Protein AF-A0A258WPK5-F1 (afdb_monomer)

Structure (mmCIF, N/CA/C/O backbone):
data_AF-A0A258WPK5-F1
#
_entry.id   AF-A0A258WPK5-F1
#
loop_
_atom_site.group_PDB
_atom_site.id
_atom_site.type_symbol
_atom_site.label_atom_id
_atom_site.label_alt_id
_atom_site.label_comp_id
_atom_site.label_asym_id
_atom_site.label_entity_id
_atom_site.label_seq_id
_atom_site.pdbx_PDB_ins_code
_atom_site.Cartn_x
_atom_site.Cartn_y
_atom_site.Cartn_z
_atom_site.occupancy
_atom_site.B_iso_or_equiv
_atom_site.auth_seq_id
_atom_site.auth_comp_id
_atom_site.auth_asym_id
_atom_site.auth_atom_id
_atom_site.pdbx_PDB_model_num
ATOM 1 N N . MET A 1 1 ? -57.545 -40.199 14.597 1.00 39.06 1 MET A N 1
ATOM 2 C CA . MET A 1 1 ? -56.330 -40.453 13.785 1.00 39.06 1 MET A CA 1
ATOM 3 C C . MET A 1 1 ? -55.604 -39.135 13.547 1.00 39.06 1 MET A C 1
ATOM 5 O O . MET A 1 1 ? -56.246 -38.136 13.264 1.00 39.06 1 MET A O 1
ATOM 9 N N . LYS A 1 2 ? -54.286 -39.139 13.770 1.00 40.03 2 LYS A N 1
ATOM 10 C CA . LYS A 1 2 ? -53.370 -37.988 13.845 1.00 40.03 2 LYS A CA 1
ATOM 11 C C . LYS A 1 2 ? -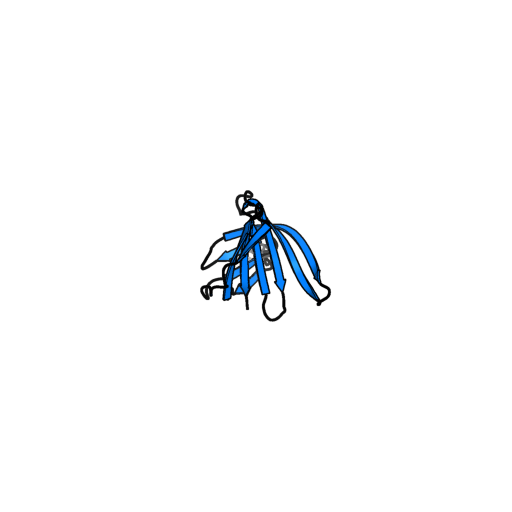53.106 -37.349 12.470 1.00 40.03 2 LYS A C 1
ATOM 13 O O . LYS A 1 2 ? -52.718 -38.080 11.567 1.00 40.03 2 LYS A O 1
ATOM 18 N N . LYS A 1 3 ? -53.154 -36.015 12.362 1.00 44.25 3 LYS A N 1
ATOM 19 C CA . LYS A 1 3 ? -52.352 -35.202 11.414 1.00 44.25 3 LYS A CA 1
ATOM 20 C C . LYS A 1 3 ? -52.017 -33.866 12.100 1.00 44.25 3 LYS A C 1
ATOM 22 O O . LYS A 1 3 ? -52.827 -32.955 12.108 1.00 44.25 3 LYS A O 1
ATOM 27 N N . LYS A 1 4 ? -51.071 -33.891 13.045 1.00 43.50 4 LYS A N 1
ATOM 28 C CA . LYS A 1 4 ? -49.712 -33.322 12.922 1.00 43.50 4 LYS A CA 1
ATOM 29 C C . LYS A 1 4 ? -49.702 -31.874 12.407 1.00 43.50 4 LYS A C 1
ATOM 31 O O . LYS A 1 4 ? -49.697 -31.644 11.204 1.00 43.50 4 LYS A O 1
ATOM 36 N N . LEU A 1 5 ? -49.630 -30.949 13.369 1.00 47.53 5 LEU A N 1
ATOM 37 C CA . LEU A 1 5 ? -48.957 -29.656 13.243 1.00 47.53 5 LEU A CA 1
ATOM 38 C C . LEU A 1 5 ? -47.605 -29.845 12.542 1.00 47.53 5 LEU A C 1
ATOM 40 O O . LEU A 1 5 ? -46.815 -30.684 12.978 1.00 47.53 5 LEU A O 1
ATOM 44 N N . ILE A 1 6 ? -47.311 -29.016 11.544 1.00 51.53 6 ILE A N 1
ATOM 45 C CA . ILE A 1 6 ? -45.935 -28.642 11.219 1.00 51.53 6 ILE A CA 1
ATOM 46 C C . ILE A 1 6 ? -45.914 -27.120 11.151 1.00 51.53 6 ILE A C 1
ATOM 48 O O . ILE A 1 6 ? -46.500 -26.501 10.267 1.00 51.53 6 ILE A O 1
ATOM 52 N N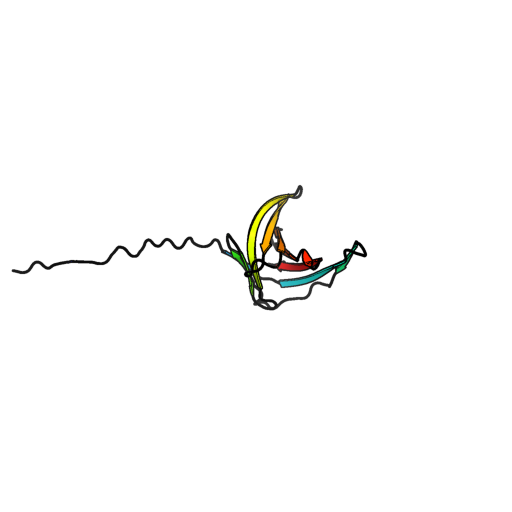 . LEU A 1 7 ? -45.283 -26.553 12.169 1.00 40.56 7 LEU A N 1
ATOM 53 C CA . LEU A 1 7 ? -45.012 -25.145 12.364 1.00 40.56 7 LEU A CA 1
ATOM 54 C C . LEU A 1 7 ? -43.484 -24.987 12.273 1.00 40.56 7 LEU A C 1
ATOM 56 O O . LEU A 1 7 ? -42.768 -25.792 12.863 1.00 40.56 7 LEU A O 1
ATOM 60 N N . ILE A 1 8 ? -43.044 -23.915 11.603 1.00 51.53 8 ILE A N 1
ATOM 61 C CA . ILE A 1 8 ? -41.712 -23.278 11.672 1.00 51.53 8 ILE A CA 1
ATOM 62 C C . ILE A 1 8 ? -40.545 -23.995 10.969 1.00 51.53 8 ILE A C 1
ATOM 64 O O . ILE A 1 8 ? -40.274 -25.163 11.215 1.00 51.53 8 ILE A O 1
ATOM 68 N N . SER A 1 9 ? -39.807 -23.212 10.159 1.00 45.25 9 SER A N 1
ATOM 69 C CA . SER A 1 9 ? -38.333 -23.017 10.215 1.00 45.25 9 SER A CA 1
ATOM 70 C C . SER A 1 9 ? -37.579 -22.966 8.877 1.00 45.25 9 SER A C 1
ATOM 72 O O . SER A 1 9 ? -36.501 -23.532 8.780 1.00 45.25 9 SER A O 1
ATOM 74 N N . ILE A 1 10 ? -38.033 -22.235 7.851 1.00 46.84 10 ILE A N 1
ATOM 75 C CA . ILE A 1 10 ? -37.106 -21.840 6.766 1.00 46.84 10 ILE A CA 1
ATOM 76 C C . ILE A 1 10 ? -37.395 -20.408 6.312 1.00 46.84 10 ILE A C 1
ATOM 78 O O . ILE A 1 10 ? -37.999 -20.170 5.274 1.00 46.84 10 ILE A O 1
ATOM 82 N N . LEU A 1 11 ? -36.963 -19.433 7.110 1.00 41.06 11 LEU A N 1
ATOM 83 C CA . LEU A 1 11 ? -36.774 -18.062 6.629 1.00 41.06 11 LEU A CA 1
ATOM 84 C C . LEU A 1 11 ? -35.564 -17.414 7.322 1.00 41.06 11 LEU A C 1
ATOM 86 O O . LEU A 1 11 ? -35.659 -16.337 7.890 1.00 41.06 11 LEU A O 1
ATOM 90 N N . CYS A 1 12 ? -34.424 -18.111 7.308 1.00 45.56 12 CYS A N 1
ATOM 91 C CA . CYS A 1 12 ? -33.136 -17.599 7.804 1.00 45.56 12 CYS A CA 1
ATOM 92 C C . CYS A 1 12 ? -31.981 -17.808 6.808 1.00 45.56 12 CYS A C 1
ATOM 94 O O . CYS A 1 12 ? -30.826 -17.863 7.213 1.00 45.56 12 CYS A O 1
ATOM 96 N N . VAL A 1 13 ? -32.249 -17.921 5.502 1.00 44.06 13 VAL A N 1
ATOM 97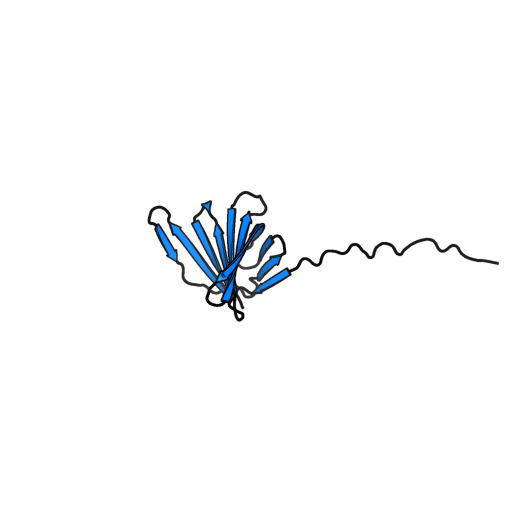 C CA . VAL A 1 13 ? -31.182 -18.136 4.500 1.00 44.06 13 VAL A CA 1
ATOM 98 C C . VAL A 1 13 ? -31.270 -17.134 3.352 1.00 44.06 13 VAL A C 1
ATOM 100 O O . VAL A 1 13 ? -31.144 -17.500 2.199 1.00 44.06 13 VAL A O 1
ATOM 103 N N . LEU A 1 14 ? -31.514 -15.858 3.649 1.00 43.16 14 LEU A N 1
ATOM 104 C CA . LEU A 1 14 ? -31.259 -14.759 2.705 1.00 43.16 14 LEU A CA 1
ATOM 105 C C . LEU A 1 14 ? -30.813 -13.494 3.456 1.00 43.16 14 LEU A C 1
ATOM 107 O O . LEU A 1 14 ? -31.172 -12.379 3.095 1.00 43.16 14 LEU A O 1
ATOM 111 N N . MET A 1 15 ? -29.986 -13.641 4.495 1.00 40.09 15 MET A N 1
ATOM 112 C CA . MET A 1 15 ? -29.008 -12.586 4.762 1.00 40.09 15 MET A CA 1
ATOM 113 C C . MET A 1 15 ? -27.880 -12.811 3.768 1.00 40.09 15 MET A C 1
ATOM 115 O O . MET A 1 15 ? -26.915 -13.522 4.037 1.00 40.09 15 MET A O 1
ATOM 119 N N . VAL A 1 16 ? -28.080 -12.272 2.568 1.00 45.72 16 VAL A N 1
ATOM 120 C CA . VAL A 1 16 ? -27.037 -12.102 1.566 1.00 45.72 16 VAL A CA 1
ATOM 121 C C . VAL A 1 16 ? -25.997 -11.212 2.229 1.00 45.72 16 VAL A C 1
ATOM 123 O O . VAL A 1 16 ? -26.116 -9.991 2.229 1.00 45.72 16 VAL A O 1
ATOM 126 N N . CYS A 1 17 ? -25.018 -11.829 2.886 1.00 42.06 17 CYS A N 1
ATOM 127 C CA . CYS A 1 17 ? -23.771 -11.161 3.190 1.00 42.06 17 CYS A CA 1
ATOM 128 C C . CYS A 1 17 ? -23.266 -10.712 1.815 1.00 42.06 17 CYS A C 1
ATOM 130 O O . CYS A 1 17 ? -23.041 -11.587 0.970 1.00 42.06 17 CYS A O 1
ATOM 132 N N . PRO A 1 18 ? -23.208 -9.403 1.501 1.00 46.91 18 PRO A N 1
ATOM 133 C CA . PRO A 1 18 ? -22.582 -8.997 0.259 1.00 46.91 18 PRO A CA 1
ATOM 134 C C . PRO A 1 18 ? -21.174 -9.564 0.352 1.00 46.91 18 PRO A C 1
ATOM 136 O O . PRO A 1 18 ? -20.450 -9.216 1.284 1.00 46.91 18 PRO A O 1
ATOM 139 N N . ALA A 1 19 ? -20.833 -10.506 -0.531 1.00 48.47 19 ALA A N 1
ATOM 140 C CA . ALA A 1 19 ? -19.472 -10.987 -0.660 1.00 48.47 19 ALA A CA 1
ATOM 141 C C . ALA A 1 19 ? -18.626 -9.727 -0.830 1.00 48.47 19 ALA A C 1
ATOM 143 O O . ALA A 1 19 ? -18.728 -9.034 -1.845 1.00 48.47 19 ALA A O 1
ATOM 144 N N . VAL A 1 20 ? -17.932 -9.332 0.237 1.00 60.38 20 VAL A N 1
ATOM 145 C CA . VAL A 1 20 ? -17.124 -8.125 0.230 1.00 60.38 20 VAL A CA 1
ATOM 146 C C . VAL A 1 20 ? -16.068 -8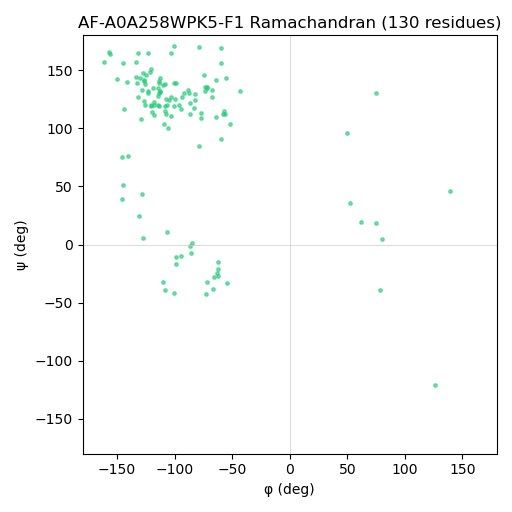.440 -0.806 1.00 60.38 20 VAL A C 1
ATOM 148 O O . VAL A 1 20 ? -15.294 -9.368 -0.596 1.00 60.38 20 VAL A O 1
ATOM 151 N N . ALA A 1 21 ? -16.115 -7.777 -1.965 1.00 60.66 21 ALA A N 1
ATOM 152 C CA . ALA A 1 21 ? -15.122 -8.025 -2.994 1.00 60.66 21 ALA A CA 1
ATOM 153 C C . ALA A 1 21 ? -13.768 -7.739 -2.344 1.00 60.66 21 ALA A C 1
ATOM 155 O O . ALA A 1 21 ? -13.507 -6.619 -1.896 1.00 60.66 21 ALA A O 1
ATOM 156 N N . GLN A 1 22 ? -13.005 -8.812 -2.183 1.00 82.12 22 GLN A N 1
ATOM 157 C CA . GLN A 1 22 ? -11.762 -8.861 -1.447 1.00 82.12 22 GLN A CA 1
ATOM 158 C C . GLN A 1 22 ? -10.711 -9.307 -2.444 1.00 82.12 22 GLN A C 1
ATOM 160 O O . GLN A 1 22 ? -10.830 -10.378 -3.038 1.00 82.12 22 GLN A O 1
ATOM 165 N N . VAL A 1 23 ? -9.713 -8.458 -2.652 1.00 89.81 23 VAL A N 1
ATOM 166 C CA . VAL A 1 23 ? -8.524 -8.808 -3.424 1.00 89.81 23 VAL A CA 1
ATOM 167 C C . VAL A 1 23 ? -7.349 -8.810 -2.468 1.00 89.81 23 VAL A C 1
ATOM 169 O O . VAL A 1 23 ? -7.167 -7.863 -1.701 1.00 89.81 23 VAL A O 1
ATOM 172 N N . GLU A 1 24 ? -6.570 -9.881 -2.499 1.00 92.56 24 GLU A N 1
ATOM 173 C CA . GLU A 1 24 ? -5.388 -10.044 -1.664 1.00 92.56 24 GLU A CA 1
ATOM 174 C C . GLU A 1 24 ? -4.132 -9.963 -2.515 1.00 92.56 24 GLU A C 1
ATOM 176 O O . GLU A 1 24 ? -4.061 -10.547 -3.593 1.00 92.56 24 GLU A O 1
ATOM 181 N N . TYR A 1 25 ?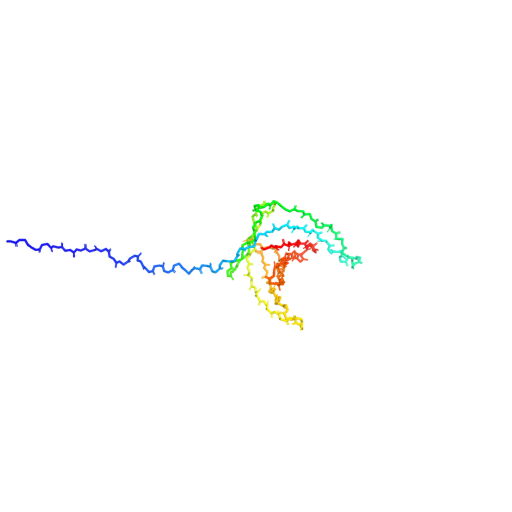 -3.142 -9.244 -1.999 1.00 93.19 25 TYR A N 1
ATOM 182 C CA . TYR A 1 25 ? -1.817 -9.145 -2.581 1.00 93.19 25 TYR A CA 1
ATOM 183 C C . TYR A 1 25 ? -0.789 -9.589 -1.555 1.00 93.19 25 TYR A C 1
ATOM 185 O O . TYR A 1 25 ? -0.768 -9.095 -0.422 1.00 93.19 25 TYR A O 1
ATOM 193 N N . HIS A 1 26 ? 0.109 -10.476 -1.968 1.00 94.81 26 HIS A N 1
ATOM 194 C CA . HIS A 1 26 ? 1.236 -10.879 -1.142 1.00 94.81 26 HIS A CA 1
ATOM 195 C C . HIS A 1 26 ? 2.384 -9.903 -1.370 1.00 94.81 26 HIS A C 1
ATOM 197 O O . HIS A 1 26 ? 2.963 -9.827 -2.456 1.00 94.81 26 HIS A O 1
ATOM 203 N N . ALA A 1 27 ? 2.709 -9.119 -0.345 1.00 95.94 27 ALA A N 1
ATOM 204 C CA . ALA A 1 27 ? 3.817 -8.189 -0.427 1.00 95.94 27 ALA A CA 1
ATOM 205 C C . ALA A 1 27 ? 5.143 -8.958 -0.405 1.00 95.94 27 ALA A C 1
ATOM 207 O O . ALA A 1 27 ? 5.351 -9.861 0.400 1.00 95.94 27 ALA A O 1
ATOM 208 N N . THR A 1 28 ? 6.067 -8.569 -1.279 1.00 96.44 28 THR A N 1
ATOM 209 C CA . THR A 1 28 ? 7.406 -9.171 -1.360 1.00 96.44 28 THR A CA 1
ATOM 210 C C . THR A 1 28 ? 8.495 -8.225 -0.892 1.00 96.44 28 THR A C 1
ATOM 212 O O . THR A 1 28 ? 9.501 -8.658 -0.321 1.00 96.44 28 THR A O 1
ATOM 215 N N . LYS A 1 29 ? 8.301 -6.919 -1.103 1.00 96.38 29 LYS A N 1
ATOM 216 C CA . LYS A 1 29 ? 9.238 -5.883 -0.672 1.00 96.38 29 LYS A CA 1
ATOM 217 C C . LYS A 1 29 ? 8.515 -4.624 -0.233 1.00 96.38 29 LYS A C 1
ATOM 219 O O . LYS A 1 29 ? 7.427 -4.328 -0.717 1.00 96.38 29 LYS A O 1
ATOM 224 N N . VAL A 1 30 ? 9.185 -3.839 0.602 1.00 96.62 30 VAL A N 1
ATOM 225 C CA . VAL A 1 30 ? 8.734 -2.518 1.036 1.00 96.62 30 VAL A CA 1
ATOM 226 C C . VAL A 1 30 ? 9.864 -1.493 0.958 1.00 96.62 30 VAL A C 1
ATOM 228 O O . VAL A 1 30 ? 11.027 -1.805 1.205 1.00 96.62 30 VAL A O 1
ATOM 231 N N . SER A 1 31 ? 9.533 -0.253 0.608 1.00 96.31 31 SER A N 1
ATOM 232 C CA . SER A 1 31 ? 10.438 0.898 0.642 1.00 96.31 31 SER A CA 1
ATOM 233 C C . SER A 1 31 ? 9.743 2.057 1.346 1.00 96.31 31 SER A C 1
ATOM 235 O O . SER A 1 31 ? 8.638 2.455 0.972 1.00 96.31 31 SER A O 1
ATOM 237 N N . LEU A 1 32 ? 10.406 2.607 2.364 1.00 94.50 32 LEU A N 1
ATOM 238 C CA . LEU A 1 32 ? 10.000 3.851 3.003 1.00 94.50 32 LEU A CA 1
ATOM 239 C C . LEU A 1 32 ? 10.625 5.022 2.246 1.00 94.50 32 LEU A C 1
ATOM 241 O O . LEU A 1 32 ? 11.836 5.056 2.010 1.00 94.50 32 LEU A O 1
ATOM 245 N N . ARG A 1 33 ? 9.812 6.012 1.902 1.00 93.38 33 ARG A N 1
ATOM 246 C CA . ARG A 1 33 ? 10.293 7.295 1.401 1.00 93.38 33 ARG A CA 1
ATOM 247 C C . ARG A 1 33 ? 9.685 8.411 2.220 1.00 93.38 33 ARG A C 1
ATOM 249 O O . ARG A 1 33 ? 8.560 8.299 2.691 1.00 93.38 33 ARG A O 1
ATOM 256 N N . LYS A 1 34 ? 10.432 9.490 2.391 1.00 90.38 34 LYS A N 1
ATOM 257 C CA . LYS A 1 34 ? 9.934 10.684 3.066 1.00 90.38 34 LYS A CA 1
ATOM 258 C C . LYS A 1 34 ? 10.164 11.875 2.164 1.00 90.38 34 LYS A C 1
ATOM 260 O O . LYS A 1 34 ? 11.292 12.103 1.728 1.00 90.38 34 LYS A O 1
ATOM 265 N N . TRP A 1 35 ? 9.093 12.586 1.857 1.00 86.31 35 TRP A N 1
ATOM 266 C CA . TRP A 1 35 ? 9.173 13.864 1.182 1.00 86.31 35 TRP A CA 1
ATOM 267 C C . TRP A 1 35 ? 9.478 14.950 2.209 1.00 86.31 35 TRP A C 1
ATOM 269 O O . TRP A 1 35 ? 8.848 15.019 3.265 1.00 86.31 35 TRP A O 1
ATOM 279 N N . ASN A 1 36 ? 10.481 15.768 1.920 1.00 83.19 36 ASN A N 1
ATOM 280 C CA . ASN A 1 36 ? 10.799 16.939 2.711 1.00 83.19 36 ASN A CA 1
ATOM 281 C C . ASN A 1 36 ? 10.300 18.175 1.963 1.00 83.19 36 ASN A C 1
ATOM 283 O O . ASN A 1 36 ? 10.853 18.558 0.933 1.00 83.19 36 ASN A O 1
ATOM 287 N N . GLU A 1 37 ? 9.260 18.807 2.503 1.00 80.31 37 GLU A N 1
ATOM 288 C CA . GLU A 1 37 ? 8.659 19.998 1.903 1.00 80.31 37 GLU A CA 1
ATOM 289 C C . GLU A 1 37 ? 9.587 21.218 1.899 1.00 80.31 37 GLU A C 1
ATOM 291 O O . GLU A 1 37 ? 9.472 22.053 1.003 1.00 80.31 37 GLU A O 1
ATOM 296 N N . LEU A 1 38 ? 10.518 21.317 2.856 1.00 83.62 38 LEU A N 1
ATOM 297 C CA . LEU A 1 38 ? 11.451 22.443 2.958 1.00 83.62 38 LEU A CA 1
ATOM 298 C C . LEU A 1 38 ? 12.516 22.380 1.865 1.00 83.62 38 LEU A C 1
ATOM 300 O O . LEU A 1 38 ? 12.842 23.391 1.253 1.00 83.62 38 LEU A O 1
ATOM 304 N N . THR A 1 39 ? 13.053 21.187 1.612 1.00 86.69 39 THR A N 1
ATOM 305 C CA . THR A 1 39 ? 14.120 20.986 0.623 1.00 86.69 39 THR A CA 1
ATOM 306 C C . THR A 1 39 ? 13.596 20.568 -0.746 1.00 86.69 39 THR A C 1
ATOM 308 O O . THR A 1 39 ? 14.375 20.523 -1.692 1.00 86.69 39 THR A O 1
ATOM 311 N N . LYS A 1 40 ? 12.300 20.241 -0.865 1.00 84.25 40 LYS A N 1
ATOM 312 C CA . LYS A 1 40 ? 11.680 19.656 -2.069 1.00 84.25 40 LYS A CA 1
ATOM 313 C C . LYS A 1 40 ? 12.430 18.419 -2.569 1.00 84.25 40 LYS A C 1
ATOM 315 O O . LYS A 1 40 ? 12.539 18.174 -3.769 1.00 84.25 40 LYS A O 1
ATOM 320 N N . THR A 1 41 ? 12.957 17.632 -1.632 1.00 84.69 41 THR A N 1
ATOM 321 C CA . THR A 1 41 ? 13.674 16.388 -1.919 1.00 84.69 41 THR A CA 1
ATOM 322 C C . THR A 1 41 ? 12.991 15.201 -1.259 1.00 84.69 41 THR A C 1
ATOM 324 O O . THR A 1 41 ? 12.359 15.316 -0.208 1.00 84.69 41 THR A O 1
ATOM 327 N N . SER A 1 42 ? 13.138 14.026 -1.872 1.00 83.38 42 SER A N 1
ATOM 328 C CA . SER A 1 42 ? 12.709 12.762 -1.279 1.00 83.38 42 SER A CA 1
ATOM 329 C C . SER A 1 42 ? 13.905 11.993 -0.733 1.00 83.38 42 SER A C 1
ATOM 331 O O . SER A 1 42 ? 14.827 11.677 -1.489 1.00 83.38 42 SER A O 1
ATOM 333 N N . THR A 1 43 ? 13.851 11.583 0.528 1.00 86.31 43 THR A N 1
ATOM 334 C CA . THR A 1 43 ? 14.748 10.544 1.038 1.00 86.31 43 THR A CA 1
ATOM 335 C C . THR A 1 43 ? 14.156 9.192 0.668 1.00 86.31 43 THR A C 1
ATOM 337 O O . THR A 1 43 ? 13.050 8.864 1.098 1.00 86.31 43 THR A O 1
ATOM 340 N N . LYS A 1 44 ? 14.869 8.408 -0.145 1.00 88.94 44 LYS A N 1
ATOM 341 C CA . LYS A 1 44 ? 14.436 7.083 -0.606 1.00 88.94 44 LYS A CA 1
ATOM 342 C C . LYS A 1 44 ? 15.255 6.002 0.091 1.00 88.94 44 LYS A C 1
ATOM 344 O O . LYS A 1 44 ? 16.441 5.867 -0.191 1.00 88.94 44 LYS A O 1
ATOM 349 N N . ALA A 1 45 ? 14.620 5.205 0.949 1.00 89.69 45 ALA A N 1
ATOM 350 C CA . ALA A 1 45 ? 15.241 3.977 1.432 1.00 89.69 45 ALA A CA 1
ATOM 351 C C . ALA A 1 45 ? 15.221 2.905 0.322 1.00 89.69 45 ALA A C 1
ATOM 353 O O . ALA A 1 45 ? 14.261 2.854 -0.463 1.00 89.69 45 ALA A O 1
ATOM 354 N N . PRO A 1 46 ? 16.246 2.037 0.232 1.00 92.69 46 PRO A N 1
ATOM 355 C CA . PRO A 1 46 ? 16.211 0.887 -0.667 1.00 92.69 46 PRO A CA 1
ATOM 356 C C . PRO A 1 46 ? 15.034 -0.036 -0.323 1.00 92.69 46 PRO A C 1
ATOM 358 O O . PRO A 1 46 ? 14.534 -0.033 0.802 1.00 92.69 46 PRO A O 1
ATOM 361 N N . PHE A 1 47 ?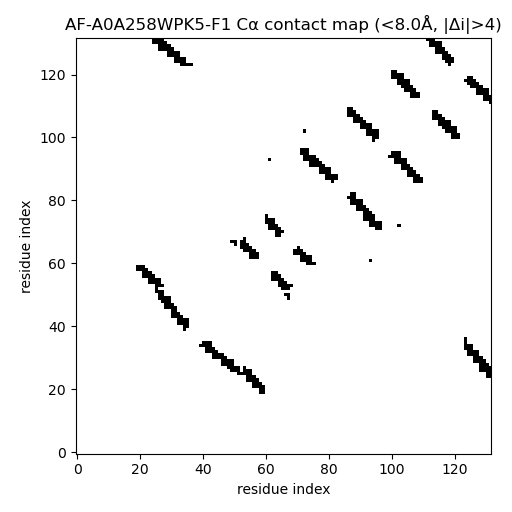 14.586 -0.828 -1.299 1.00 94.94 47 PHE A N 1
ATOM 362 C CA . PHE A 1 47 ? 13.589 -1.863 -1.039 1.00 94.94 47 PHE A CA 1
ATOM 363 C C . PHE A 1 47 ? 14.182 -2.958 -0.155 1.00 94.94 47 PHE A C 1
ATOM 365 O O . PHE A 1 47 ? 15.268 -3.468 -0.427 1.00 94.94 47 PHE A O 1
ATOM 372 N N . GLN A 1 48 ? 13.436 -3.334 0.874 1.00 96.12 48 GLN A N 1
ATOM 373 C CA . GLN A 1 48 ? 13.755 -4.426 1.784 1.00 96.12 48 GLN A CA 1
ATOM 374 C C . GLN A 1 48 ? 12.731 -5.539 1.584 1.00 96.12 48 GLN A C 1
ATOM 376 O O . GLN A 1 48 ? 11.561 -5.251 1.329 1.00 96.12 48 GLN A O 1
ATOM 381 N N . ARG A 1 49 ? 13.160 -6.802 1.667 1.00 96.69 49 ARG A N 1
ATOM 382 C CA . ARG A 1 49 ? 12.222 -7.933 1.659 1.00 96.69 49 ARG A CA 1
ATOM 383 C C . ARG A 1 49 ? 11.331 -7.859 2.897 1.00 96.69 49 ARG A C 1
ATOM 385 O O . ARG A 1 49 ? 11.828 -7.511 3.965 1.00 96.69 49 ARG A O 1
ATOM 392 N N . VAL A 1 50 ? 10.059 -8.199 2.733 1.00 95.50 50 VAL A N 1
ATOM 393 C CA . VAL A 1 50 ? 9.118 -8.361 3.852 1.00 95.50 50 VAL A CA 1
ATOM 394 C C . VAL A 1 50 ? 8.886 -9.839 4.150 1.00 95.50 50 VAL A C 1
ATOM 396 O O . VAL A 1 50 ? 9.228 -10.701 3.332 1.00 95.50 50 VAL A O 1
ATOM 399 N N . SER A 1 51 ? 8.310 -10.140 5.314 1.00 93.56 51 SER A N 1
ATOM 400 C CA . SER A 1 51 ? 7.840 -11.490 5.635 1.00 93.56 51 SER A CA 1
ATOM 401 C C . SER A 1 51 ? 6.860 -11.997 4.576 1.00 93.56 51 SER A C 1
ATOM 403 O O . SER A 1 51 ? 6.006 -11.245 4.105 1.00 93.56 51 SER A O 1
ATOM 405 N N . THR A 1 52 ? 6.919 -13.296 4.267 1.00 89.56 52 THR A N 1
ATOM 406 C CA . THR A 1 52 ? 5.970 -13.979 3.366 1.00 89.56 52 THR A CA 1
ATOM 407 C C . THR A 1 52 ? 4.529 -13.956 3.880 1.00 89.56 52 THR A C 1
ATOM 409 O O . THR A 1 52 ? 3.599 -14.221 3.124 1.00 89.56 52 THR A O 1
ATOM 412 N N . GLN A 1 53 ? 4.340 -13.621 5.157 1.00 91.38 53 GLN A N 1
ATOM 413 C CA . GLN A 1 53 ? 3.037 -13.430 5.790 1.00 91.38 53 GLN A CA 1
ATOM 414 C C . GLN A 1 53 ? 2.495 -12.002 5.620 1.00 91.38 53 GLN A C 1
ATOM 416 O O . GLN A 1 53 ? 1.408 -11.711 6.112 1.00 91.38 53 GLN A O 1
ATOM 421 N N . THR A 1 54 ? 3.236 -11.103 4.958 1.00 95.75 54 THR A N 1
ATOM 422 C CA . THR A 1 54 ? 2.774 -9.731 4.739 1.00 95.75 54 THR A CA 1
ATOM 423 C C . THR A 1 54 ? 1.741 -9.692 3.619 1.00 95.75 54 THR A C 1
ATOM 425 O O . THR A 1 54 ? 2.075 -9.856 2.445 1.00 95.75 54 THR A O 1
ATOM 428 N N . VAL A 1 55 ? 0.486 -9.450 3.986 1.00 95.31 55 VAL A N 1
ATOM 429 C CA . VAL A 1 55 ? -0.661 -9.450 3.072 1.00 95.31 55 VAL A CA 1
ATOM 430 C C . VAL A 1 55 ? -1.311 -8.076 3.064 1.00 95.31 55 VAL A C 1
ATOM 432 O O . VAL A 1 55 ? -1.534 -7.467 4.114 1.00 95.31 55 VAL A O 1
ATOM 435 N N . ILE A 1 56 ? -1.617 -7.593 1.863 1.00 95.62 56 ILE A N 1
ATOM 436 C CA . ILE A 1 56 ? -2.394 -6.382 1.625 1.00 95.62 56 ILE A CA 1
ATOM 437 C C . ILE A 1 56 ? -3.757 -6.814 1.101 1.00 95.62 56 ILE A C 1
ATOM 439 O O . ILE A 1 56 ? -3.866 -7.364 0.008 1.00 95.62 56 ILE A O 1
ATOM 443 N N . THR A 1 57 ? -4.799 -6.540 1.871 1.00 94.38 57 THR A N 1
ATOM 444 C CA . THR A 1 57 ? -6.172 -6.901 1.532 1.00 94.38 57 THR A CA 1
ATOM 445 C C . THR A 1 57 ? -6.948 -5.645 1.169 1.00 94.38 57 THR A C 1
ATOM 447 O O . THR A 1 57 ? -7.094 -4.739 1.994 1.00 94.38 57 THR A O 1
ATOM 450 N N . ILE A 1 58 ? -7.453 -5.583 -0.062 1.00 92.00 58 ILE A N 1
ATOM 451 C CA . ILE A 1 58 ? -8.305 -4.501 -0.556 1.00 92.00 58 ILE A CA 1
ATOM 452 C C . ILE A 1 58 ? -9.755 -4.969 -0.524 1.00 92.00 58 ILE A C 1
ATOM 454 O O . ILE A 1 58 ? -10.127 -5.918 -1.209 1.00 92.00 58 ILE A O 1
ATOM 458 N N . TYR A 1 59 ? -10.570 -4.257 0.243 1.00 91.19 59 TYR A N 1
ATOM 459 C CA . TYR A 1 59 ? -12.019 -4.391 0.283 1.00 91.19 59 TYR A CA 1
ATOM 460 C C . TYR A 1 59 ? -12.668 -3.273 -0.540 1.00 91.19 59 TYR A C 1
ATOM 462 O O . TYR A 1 59 ? -12.034 -2.275 -0.886 1.00 91.19 59 TYR A O 1
ATOM 470 N N . ASN A 1 60 ? -13.977 -3.363 -0.768 1.00 88.06 60 ASN A N 1
ATOM 471 C CA . ASN A 1 60 ? -14.729 -2.308 -1.458 1.00 88.06 60 ASN A CA 1
ATOM 472 C C . ASN A 1 60 ? -14.578 -0.906 -0.830 1.00 88.06 60 ASN A C 1
ATOM 474 O O . ASN A 1 60 ? -14.616 0.096 -1.543 1.00 88.06 60 ASN A O 1
ATOM 478 N N . ASN A 1 61 ? -14.425 -0.819 0.494 1.00 90.44 61 ASN A N 1
ATOM 479 C CA . ASN A 1 61 ? -14.422 0.439 1.248 1.00 90.44 61 ASN A CA 1
ATOM 480 C C . ASN A 1 61 ? -13.203 0.620 2.166 1.00 90.44 61 ASN A C 1
ATOM 482 O O . ASN A 1 61 ? -13.176 1.577 2.943 1.00 90.44 61 ASN A O 1
ATOM 486 N N . ALA A 1 62 ? -12.230 -0.284 2.127 1.00 93.56 62 ALA A N 1
ATOM 487 C CA . ALA A 1 62 ? -11.084 -0.253 3.022 1.00 93.56 62 ALA A CA 1
ATOM 488 C C . ALA A 1 62 ? -9.884 -0.988 2.425 1.00 93.56 62 ALA A C 1
ATOM 490 O O . ALA A 1 62 ? -10.022 -1.805 1.517 1.00 93.56 62 ALA A O 1
ATOM 491 N N . ILE A 1 63 ? -8.713 -0.735 2.994 1.00 95.06 63 ILE A N 1
ATOM 492 C CA . ILE A 1 63 ? -7.502 -1.516 2.769 1.00 95.06 63 ILE A CA 1
ATOM 493 C C . ILE A 1 63 ? -6.863 -1.838 4.109 1.00 95.06 63 ILE A C 1
ATOM 495 O O . ILE A 1 63 ? -6.799 -0.991 5.002 1.00 95.06 63 ILE A O 1
ATOM 499 N N . THR A 1 64 ? -6.378 -3.061 4.242 1.00 95.44 64 THR A N 1
ATOM 500 C CA . THR A 1 64 ? -5.687 -3.535 5.435 1.00 95.44 64 THR A CA 1
ATOM 501 C C . THR A 1 64 ? -4.341 -4.107 5.034 1.00 95.44 64 THR A C 1
ATOM 503 O O . THR A 1 64 ? -4.236 -4.785 4.017 1.00 95.44 64 THR A O 1
ATOM 506 N N . ILE A 1 65 ? -3.323 -3.852 5.851 1.00 95.81 65 ILE A N 1
ATOM 507 C CA . ILE A 1 65 ? -2.049 -4.564 5.800 1.00 95.81 65 ILE A CA 1
ATOM 508 C C . ILE A 1 65 ? -1.903 -5.359 7.090 1.00 95.81 65 ILE A C 1
ATOM 510 O O . ILE A 1 65 ? -2.179 -4.833 8.173 1.00 95.81 65 ILE A O 1
ATOM 514 N N . ARG A 1 66 ? -1.490 -6.619 6.957 1.00 95.50 66 ARG A N 1
ATOM 515 C CA . ARG A 1 66 ? -1.093 -7.505 8.057 1.00 95.50 66 ARG A CA 1
ATOM 516 C C . ARG A 1 66 ? 0.309 -8.044 7.810 1.00 95.50 66 ARG A C 1
ATOM 518 O O . ARG A 1 66 ? 0.640 -8.293 6.656 1.00 95.50 66 ARG A O 1
ATOM 525 N N . GLY A 1 67 ? 1.102 -8.245 8.861 1.00 93.25 67 GLY A N 1
ATOM 526 C CA . GLY A 1 67 ? 2.438 -8.846 8.803 1.00 93.25 67 GLY A CA 1
ATOM 527 C C . GLY A 1 67 ? 3.486 -7.957 9.465 1.00 93.25 67 GLY A C 1
ATOM 528 O O . GLY A 1 67 ? 3.377 -7.629 10.642 1.00 93.25 67 GLY A O 1
ATOM 529 N N . ASP A 1 68 ? 4.505 -7.543 8.706 1.00 91.56 68 ASP A N 1
ATOM 530 C CA . ASP A 1 68 ? 5.602 -6.722 9.246 1.00 91.56 68 ASP A CA 1
ATOM 531 C C . ASP A 1 68 ? 5.124 -5.358 9.774 1.00 91.56 68 ASP A C 1
ATOM 533 O O . ASP A 1 68 ? 5.763 -4.752 10.638 1.00 91.56 68 ASP A O 1
ATOM 537 N N . ARG A 1 69 ? 4.020 -4.841 9.217 1.00 90.62 69 ARG A N 1
ATOM 538 C CA . ARG A 1 69 ? 3.372 -3.596 9.641 1.00 90.62 69 ARG A CA 1
ATOM 539 C C . ARG A 1 69 ? 1.865 -3.726 9.519 1.00 90.62 69 ARG A C 1
ATOM 541 O O . ARG A 1 69 ? 1.339 -3.817 8.413 1.00 90.62 69 ARG A O 1
ATOM 548 N N . ASP A 1 70 ? 1.193 -3.635 10.655 1.00 94.19 70 ASP A N 1
ATOM 549 C CA . ASP A 1 70 ? -0.255 -3.748 10.729 1.00 94.19 70 ASP A CA 1
ATOM 550 C C . ASP A 1 70 ? -0.916 -2.373 10.737 1.00 94.19 70 ASP A C 1
ATOM 552 O O . ASP A 1 70 ? -0.700 -1.573 11.647 1.00 94.19 70 ASP A O 1
ATOM 556 N N . PHE A 1 71 ? -1.763 -2.108 9.745 1.00 94.62 71 PHE A N 1
ATOM 557 C CA . PHE A 1 71 ? -2.654 -0.950 9.763 1.00 94.62 71 PHE A CA 1
ATOM 558 C C . PHE A 1 71 ? -3.862 -1.156 8.851 1.00 94.62 71 PHE A C 1
ATOM 560 O O . PHE A 1 71 ? -3.926 -2.079 8.040 1.00 94.62 71 PHE A O 1
ATOM 567 N N . SER A 1 72 ? -4.874 -0.309 9.008 1.00 95.31 72 SER A N 1
ATOM 568 C CA . SER A 1 72 ? -6.072 -0.326 8.172 1.00 95.31 72 SER A CA 1
ATOM 569 C C . SER A 1 72 ? -6.529 1.089 7.883 1.00 95.31 72 SER A C 1
ATOM 571 O O . SER A 1 72 ? -6.493 1.950 8.762 1.00 95.31 72 SER A O 1
ATOM 573 N N . LEU A 1 73 ? -6.965 1.309 6.648 1.00 96.50 73 LEU A N 1
ATOM 574 C CA . LEU A 1 73 ? -7.458 2.587 6.167 1.00 96.50 73 LEU A CA 1
ATOM 575 C C . LEU A 1 73 ? -8.851 2.397 5.576 1.00 96.50 73 LEU A C 1
ATOM 577 O O . LEU A 1 73 ? -9.105 1.441 4.844 1.00 96.50 73 LEU A O 1
ATOM 581 N N . LYS A 1 74 ? -9.746 3.336 5.862 1.00 95.75 74 LYS A N 1
ATOM 582 C CA . LYS A 1 74 ? -11.073 3.426 5.260 1.00 95.75 74 LYS A CA 1
ATOM 583 C C . LYS A 1 74 ? -11.010 4.328 4.035 1.00 95.75 74 LYS A C 1
ATOM 585 O O . LYS A 1 74 ? -10.525 5.455 4.114 1.00 95.75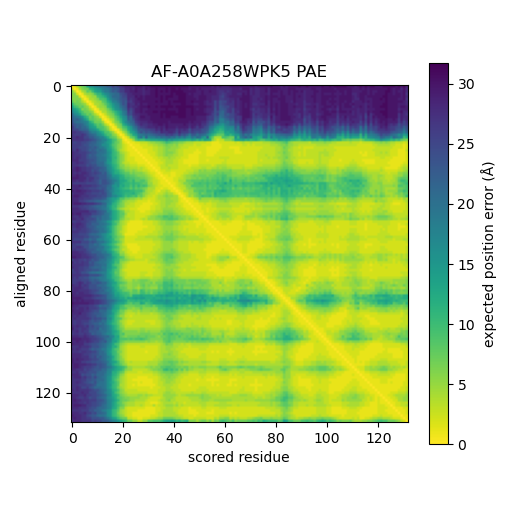 74 LYS A O 1
ATOM 590 N N . PHE A 1 75 ? -11.545 3.864 2.915 1.00 94.31 75 PHE A N 1
ATOM 591 C CA . PHE A 1 75 ? -11.668 4.667 1.706 1.00 94.31 75 PHE A CA 1
ATOM 592 C C . PHE A 1 75 ? -12.775 5.709 1.851 1.00 94.31 75 PHE A C 1
ATOM 594 O O . PHE A 1 75 ? -13.884 5.418 2.301 1.00 94.31 75 PHE A O 1
ATOM 601 N N . VAL A 1 76 ? -12.464 6.930 1.427 1.00 93.25 76 VAL A N 1
ATOM 602 C CA . VAL A 1 76 ? -13.385 8.071 1.408 1.00 93.25 76 VAL A CA 1
ATOM 603 C C . VAL A 1 76 ? -13.775 8.414 -0.026 1.00 93.25 76 VAL A C 1
ATOM 605 O O . VAL A 1 76 ? -14.927 8.736 -0.300 1.00 93.25 76 VAL A O 1
ATOM 608 N N . ARG A 1 77 ? -12.824 8.329 -0.964 1.00 90.81 77 ARG A N 1
ATOM 609 C CA . ARG A 1 77 ? -13.056 8.610 -2.385 1.00 90.81 77 ARG A CA 1
ATOM 610 C C . ARG A 1 77 ? -12.124 7.779 -3.256 1.00 90.81 77 ARG A C 1
ATOM 612 O O . ARG A 1 77 ? -10.958 7.626 -2.908 1.00 90.81 77 ARG A O 1
ATOM 619 N N . LYS A 1 78 ? -12.628 7.307 -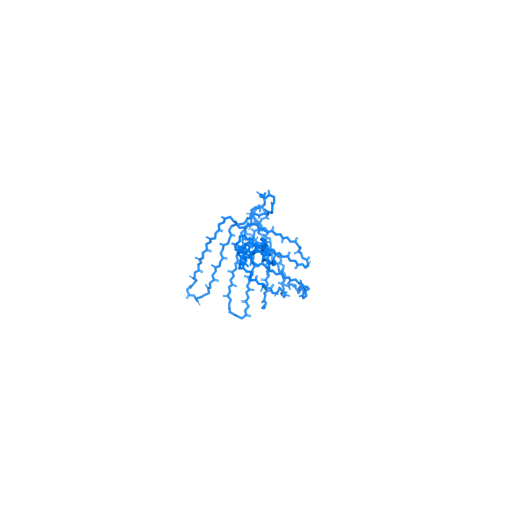4.398 1.00 90.31 78 LYS A N 1
ATOM 620 C CA . LYS A 1 78 ? -11.865 6.589 -5.426 1.00 90.31 78 LYS A CA 1
ATOM 621 C C . LYS A 1 78 ? -11.784 7.417 -6.708 1.00 90.31 78 LYS A C 1
ATOM 623 O O . LYS A 1 78 ? -12.778 8.018 -7.113 1.00 90.31 78 LYS A O 1
ATOM 628 N N . SER A 1 79 ? -10.621 7.387 -7.342 1.00 89.19 79 SER A N 1
ATOM 629 C CA . SER A 1 79 ? -10.369 7.860 -8.699 1.00 89.19 79 SER A CA 1
ATOM 630 C C . SER A 1 79 ? -9.629 6.766 -9.470 1.00 89.19 79 SER A C 1
ATOM 632 O O . SER A 1 79 ? -8.784 6.073 -8.904 1.00 89.19 79 SER A O 1
ATOM 634 N N . THR A 1 80 ? -9.942 6.620 -10.752 1.00 88.31 80 THR A N 1
ATOM 635 C CA . THR A 1 80 ? -9.312 5.640 -11.645 1.00 88.31 80 THR A CA 1
ATOM 636 C C . THR A 1 80 ? -8.718 6.391 -12.823 1.00 88.31 80 THR A C 1
ATOM 638 O O . THR A 1 80 ? -9.402 7.223 -13.418 1.00 88.31 80 THR A O 1
ATOM 641 N N . PHE A 1 81 ? -7.469 6.088 -13.149 1.00 86.56 81 PHE A N 1
ATOM 642 C CA . PHE A 1 81 ? -6.760 6.628 -14.299 1.00 86.56 81 PHE A CA 1
ATOM 643 C C . PHE A 1 81 ? -6.206 5.464 -15.109 1.00 86.56 81 PHE A C 1
ATOM 645 O O . PHE A 1 81 ? -5.764 4.466 -14.546 1.00 86.56 81 PHE A O 1
ATOM 652 N N . ILE A 1 82 ? -6.250 5.592 -16.424 1.00 80.69 82 ILE A N 1
ATOM 653 C CA . ILE A 1 82 ? -5.560 4.695 -17.344 1.00 80.69 82 ILE A CA 1
ATOM 654 C C . ILE A 1 82 ? -4.503 5.578 -17.987 1.00 80.69 82 ILE A C 1
ATOM 656 O O . ILE A 1 82 ? -4.857 6.629 -18.529 1.00 80.69 82 ILE A O 1
ATOM 660 N N . ASP A 1 83 ? -3.230 5.233 -17.816 1.00 75.75 83 ASP A N 1
ATOM 661 C CA . ASP A 1 83 ? -2.159 5.982 -18.469 1.00 75.75 83 ASP A CA 1
ATOM 662 C C . ASP A 1 83 ? -2.016 5.593 -19.946 1.00 75.75 83 ASP A C 1
ATOM 664 O O . ASP A 1 83 ? -2.668 4.670 -20.438 1.00 75.75 83 ASP A O 1
ATOM 668 N N . GLU A 1 84 ? -1.205 6.358 -20.676 1.00 76.94 84 GLU A N 1
ATOM 669 C CA . GLU A 1 84 ? -0.995 6.177 -22.119 1.00 76.94 84 GLU A CA 1
ATOM 670 C C . GLU A 1 84 ? -0.363 4.816 -22.456 1.00 76.94 84 GLU A C 1
ATOM 672 O O . GLU A 1 84 ? -0.593 4.290 -23.544 1.00 76.94 84 GLU A O 1
ATOM 677 N N . ASP A 1 85 ? 0.351 4.214 -21.500 1.00 73.56 85 ASP A N 1
ATOM 678 C CA . ASP A 1 85 ? 0.962 2.886 -21.611 1.00 73.56 85 ASP A CA 1
ATOM 679 C C . ASP A 1 85 ? -0.025 1.751 -21.262 1.00 73.56 85 ASP A C 1
ATOM 681 O O . ASP A 1 85 ? 0.325 0.568 -21.295 1.00 73.56 85 ASP A O 1
ATOM 685 N N . GLY A 1 86 ? -1.277 2.093 -20.939 1.00 72.25 86 GLY A N 1
ATOM 686 C CA . GLY A 1 86 ? -2.346 1.154 -20.613 1.00 72.25 86 GLY A CA 1
ATOM 687 C C . GLY A 1 86 ? -2.299 0.612 -19.184 1.00 72.25 86 GLY A C 1
ATOM 688 O O . GLY A 1 86 ? -3.125 -0.239 -18.835 1.00 72.25 86 GLY A O 1
ATOM 689 N N . ALA A 1 87 ? -1.386 1.091 -18.334 1.00 77.50 87 ALA A N 1
ATOM 690 C CA . ALA A 1 87 ? -1.375 0.709 -16.933 1.00 77.50 87 ALA A CA 1
ATOM 691 C C . ALA A 1 87 ? -2.535 1.393 -16.199 1.00 77.50 87 ALA A C 1
ATOM 693 O O . ALA A 1 87 ? -2.796 2.597 -16.308 1.00 77.50 87 ALA A O 1
ATOM 694 N N . THR A 1 88 ? -3.269 0.590 -15.430 1.00 83.12 88 THR A N 1
ATOM 695 C CA . THR A 1 88 ? -4.382 1.096 -14.629 1.00 83.12 88 THR A CA 1
ATOM 696 C C . THR A 1 88 ? -3.852 1.579 -13.289 1.00 83.12 88 THR A C 1
ATOM 698 O O . THR A 1 88 ? -3.269 0.818 -12.513 1.00 83.12 88 THR A O 1
ATOM 701 N N . GLN A 1 89 ? -4.097 2.853 -13.002 1.00 89.19 89 GLN A N 1
ATOM 702 C CA . GLN A 1 89 ? -3.777 3.481 -11.732 1.00 89.19 89 GLN A CA 1
ATOM 703 C C . GLN A 1 89 ? -5.059 3.721 -10.938 1.00 89.19 89 GLN A C 1
ATOM 705 O O . GLN A 1 89 ? -5.969 4.445 -11.355 1.00 89.19 89 GLN A O 1
ATOM 710 N N . LEU A 1 90 ? -5.129 3.123 -9.754 1.00 90.94 90 LEU A N 1
ATOM 711 C CA . LEU A 1 90 ? -6.218 3.328 -8.809 1.00 90.94 90 LEU A CA 1
ATOM 712 C C . LEU A 1 90 ? -5.723 4.215 -7.675 1.00 90.94 90 LEU A C 1
ATOM 714 O O . LEU A 1 90 ? -4.739 3.899 -7.009 1.00 90.94 90 LEU A O 1
ATOM 718 N N . ILE A 1 91 ? -6.415 5.329 -7.448 1.00 93.56 91 ILE A N 1
ATOM 719 C CA . ILE A 1 91 ? -6.095 6.268 -6.377 1.00 93.56 91 ILE A CA 1
ATOM 720 C C . ILE A 1 91 ? -7.276 6.342 -5.421 1.00 93.56 91 ILE A C 1
ATOM 722 O O . ILE A 1 91 ? -8.382 6.719 -5.809 1.00 93.56 91 ILE A O 1
ATOM 726 N N . TRP A 1 92 ? -7.031 6.046 -4.150 1.00 95.75 92 TRP A N 1
ATOM 727 C CA . TRP A 1 92 ? -7.993 6.261 -3.080 1.00 95.75 92 TRP A CA 1
ATOM 728 C C . TRP A 1 92 ? -7.505 7.350 -2.136 1.00 95.75 92 TRP A C 1
ATOM 730 O O . TRP A 1 92 ? -6.383 7.301 -1.638 1.00 95.75 92 TRP A O 1
ATOM 740 N N . ASN A 1 93 ? -8.378 8.307 -1.838 1.00 95.69 93 ASN A N 1
ATOM 741 C CA . ASN A 1 93 ? -8.236 9.093 -0.621 1.00 95.69 93 ASN A CA 1
ATOM 742 C C . ASN A 1 93 ? -8.837 8.270 0.513 1.00 95.69 93 ASN A C 1
ATOM 744 O O . ASN A 1 93 ? -9.996 7.846 0.438 1.00 95.69 93 ASN A O 1
ATOM 748 N N . ALA A 1 94 ? -8.039 8.040 1.538 1.00 96.88 94 ALA A N 1
ATOM 749 C CA . ALA A 1 94 ? -8.357 7.209 2.673 1.00 96.88 94 ALA A CA 1
ATOM 750 C C . ALA A 1 94 ? -8.015 7.940 3.973 1.00 96.88 94 ALA A C 1
ATOM 752 O O . ALA A 1 94 ? -7.300 8.942 3.976 1.00 96.88 94 ALA A O 1
ATOM 753 N N . VAL A 1 95 ? -8.536 7.426 5.074 1.00 96.50 95 VAL A N 1
ATOM 754 C CA . VAL A 1 95 ? -8.197 7.854 6.432 1.00 96.50 95 VAL A CA 1
ATOM 755 C C . VAL A 1 95 ? -7.957 6.619 7.282 1.00 96.50 95 VAL A C 1
ATOM 757 O O . VAL A 1 95 ? -8.459 5.540 6.954 1.00 96.50 95 VAL A O 1
ATOM 760 N N . ASP A 1 96 ? -7.204 6.749 8.366 1.00 92.38 96 ASP A N 1
ATOM 761 C CA . ASP A 1 96 ? -7.135 5.691 9.370 1.00 92.38 96 ASP A CA 1
ATOM 762 C C . ASP A 1 96 ? -8.523 5.391 9.974 1.00 92.38 96 ASP A C 1
ATOM 764 O O . ASP A 1 96 ? -9.505 6.109 9.759 1.00 92.38 96 ASP A O 1
ATOM 768 N N . LEU A 1 97 ? -8.632 4.304 10.739 1.00 86.44 97 LEU A N 1
ATOM 769 C CA . LEU A 1 97 ? -9.913 3.906 11.335 1.00 86.44 97 LEU A CA 1
ATOM 770 C C . LEU A 1 97 ? -10.478 4.945 12.316 1.00 86.44 97 LEU A C 1
ATOM 772 O O . LEU A 1 97 ? -11.683 4.940 12.567 1.00 86.44 97 LEU A O 1
ATOM 776 N N . GLN A 1 98 ? -9.638 5.835 12.853 1.00 87.88 98 GLN A N 1
ATOM 777 C CA . GLN A 1 98 ? -10.070 6.926 13.728 1.00 87.88 98 GLN A CA 1
ATOM 778 C C . GLN A 1 98 ? -10.502 8.177 12.946 1.00 87.88 98 GLN A C 1
ATOM 780 O O . GLN A 1 98 ? -11.033 9.106 13.552 1.00 87.88 98 GLN A O 1
ATOM 785 N N . GLY A 1 99 ? -10.305 8.205 11.623 1.00 85.69 99 GLY A N 1
ATOM 786 C CA . GLY A 1 99 ? -10.673 9.318 10.748 1.00 85.69 99 GLY A CA 1
ATOM 787 C C . GLY A 1 99 ? -9.753 10.537 10.850 1.00 85.69 99 GLY A C 1
ATOM 788 O O . GLY A 1 99 ? -10.167 11.629 10.469 1.00 85.69 99 GLY A O 1
ATOM 789 N N . LYS A 1 100 ? -8.547 10.370 11.392 1.00 87.44 100 LYS A N 1
ATOM 790 C CA . LYS A 1 100 ? -7.616 11.448 11.733 1.00 87.44 100 LYS A CA 1
ATOM 791 C C . LYS A 1 100 ? -6.525 11.633 10.696 1.00 87.44 100 LYS A C 1
ATOM 793 O O . LYS A 1 100 ? -6.237 12.771 10.351 1.00 87.44 100 LYS A O 1
ATOM 798 N N . ASP A 1 101 ? -5.970 10.537 10.184 1.00 90.75 101 ASP A N 1
ATOM 799 C CA . ASP A 1 101 ? -4.740 10.600 9.396 1.00 90.75 101 ASP A CA 1
ATOM 800 C C . ASP A 1 101 ? -5.042 10.406 7.903 1.00 90.75 101 ASP A C 1
ATOM 802 O O . ASP A 1 101 ? -5.242 9.267 7.455 1.00 90.75 101 ASP A O 1
ATOM 806 N N . PRO A 1 102 ? -5.098 11.485 7.098 1.00 94.38 102 PRO A N 1
ATOM 807 C CA . PRO A 1 102 ? -5.369 11.387 5.676 1.00 94.38 102 PRO A CA 1
ATOM 808 C C . PRO A 1 102 ? -4.215 10.694 4.949 1.00 94.38 102 PRO A C 1
ATOM 810 O O . PRO A 1 102 ? -3.047 11.092 5.010 1.00 94.38 102 PRO A O 1
ATOM 813 N N . CYS A 1 103 ? -4.568 9.663 4.190 1.00 96.00 103 CYS A N 1
ATOM 814 C CA . CYS A 1 103 ? -3.646 8.874 3.397 1.00 96.00 103 CYS A CA 1
ATOM 815 C C . CYS A 1 103 ? -4.146 8.783 1.957 1.00 96.00 103 CYS A C 1
ATOM 817 O O . CYS A 1 103 ? -5.310 8.477 1.700 1.00 96.00 103 CYS A O 1
ATOM 819 N N . ARG A 1 104 ? -3.262 9.014 0.990 1.00 96.00 104 ARG A N 1
ATOM 820 C CA . ARG A 1 104 ? -3.521 8.676 -0.407 1.00 96.00 104 ARG A CA 1
ATOM 821 C C . ARG A 1 104 ? -2.933 7.304 -0.698 1.00 96.00 104 ARG A C 1
ATOM 823 O O . ARG A 1 104 ? -1.719 7.124 -0.635 1.00 96.00 104 ARG A O 1
ATOM 830 N N . VAL A 1 105 ? -3.796 6.359 -1.040 1.00 96.44 105 VAL A N 1
ATOM 831 C CA . VAL A 1 105 ? -3.414 5.023 -1.494 1.00 96.44 105 VAL A CA 1
ATOM 832 C C . VAL A 1 105 ? -3.356 5.045 -3.014 1.00 96.44 105 VAL A C 1
ATOM 834 O O . VAL A 1 105 ? -4.310 5.477 -3.656 1.00 96.44 105 VAL A O 1
ATOM 837 N N . ILE A 1 106 ? -2.241 4.616 -3.588 1.00 95.00 106 ILE A N 1
ATOM 838 C CA . ILE A 1 106 ? -2.015 4.586 -5.034 1.00 95.00 106 ILE A CA 1
ATOM 839 C C . ILE A 1 106 ? -1.613 3.167 -5.394 1.00 95.00 106 ILE A C 1
ATOM 841 O O . ILE A 1 106 ? -0.601 2.672 -4.905 1.00 95.00 106 ILE A O 1
ATOM 845 N N . MET A 1 107 ? -2.392 2.522 -6.247 1.00 94.50 107 MET A N 1
ATOM 846 C CA . MET A 1 107 ? -2.072 1.216 -6.796 1.00 94.50 107 MET A CA 1
ATOM 847 C C . MET A 1 107 ? -1.805 1.353 -8.288 1.00 94.50 107 MET A C 1
ATOM 849 O O . MET A 1 107 ? -2.597 1.964 -9.003 1.00 94.50 107 MET A O 1
ATOM 853 N N . VAL A 1 108 ? -0.702 0.763 -8.735 1.00 92.00 108 VAL A N 1
ATOM 854 C CA . VAL A 1 108 ? -0.382 0.591 -10.152 1.00 92.00 108 VAL A CA 1
ATOM 855 C C . VAL A 1 108 ? -0.234 -0.897 -10.410 1.00 92.00 108 VAL A C 1
ATOM 857 O O . VAL A 1 108 ? 0.612 -1.542 -9.779 1.00 92.00 108 VAL A O 1
ATOM 860 N N . ASP A 1 109 ? -1.062 -1.414 -11.309 1.00 87.56 109 ASP A N 1
ATOM 861 C CA . ASP A 1 109 ? -1.047 -2.814 -11.715 1.00 87.56 109 ASP A CA 1
ATOM 862 C C . ASP A 1 109 ? -0.310 -2.982 -13.047 1.00 87.56 109 ASP A C 1
ATOM 864 O O . ASP A 1 109 ? -0.643 -2.328 -14.035 1.00 87.56 109 ASP A O 1
ATOM 868 N N . TYR A 1 110 ? 0.698 -3.857 -13.058 1.00 84.00 110 TYR A N 1
ATOM 869 C CA . TYR A 1 110 ? 1.491 -4.210 -14.238 1.00 84.00 110 TYR A CA 1
ATOM 870 C C . TYR A 1 110 ? 1.143 -5.617 -14.762 1.00 84.00 110 TYR A C 1
ATOM 872 O O . TYR A 1 110 ? 1.885 -6.184 -15.566 1.00 84.00 110 TYR A O 1
ATOM 880 N N . GLY A 1 111 ? 0.064 -6.230 -14.264 1.00 82.00 111 GLY A N 1
ATOM 881 C CA . GLY A 1 111 ? -0.445 -7.547 -14.656 1.00 82.00 111 GLY A CA 1
ATOM 882 C C . GLY A 1 111 ? 0.321 -8.731 -14.058 1.00 82.00 111 GLY A C 1
ATOM 883 O O . GLY A 1 111 ? -0.289 -9.716 -13.660 1.00 82.00 111 GLY A O 1
ATOM 884 N N . THR A 1 112 ? 1.651 -8.642 -13.967 1.00 86.06 112 THR A N 1
ATOM 885 C CA . THR A 1 112 ? 2.510 -9.672 -13.335 1.00 86.06 112 THR A CA 1
ATOM 886 C C . THR A 1 112 ? 2.915 -9.335 -11.906 1.00 86.06 112 THR A C 1
ATOM 888 O O . THR A 1 112 ? 3.408 -10.194 -11.182 1.00 86.06 112 THR A O 1
ATOM 891 N N . TYR A 1 113 ? 2.766 -8.072 -11.523 1.00 88.94 113 TYR A N 1
ATOM 892 C CA . TYR A 1 113 ? 3.030 -7.568 -10.189 1.00 88.94 113 TYR A CA 1
ATOM 893 C C . TYR A 1 113 ? 2.312 -6.229 -10.022 1.00 88.94 113 TYR A C 1
ATOM 895 O O . TYR A 1 113 ? 2.052 -5.521 -10.997 1.00 88.94 113 TYR A O 1
ATOM 903 N N . SER A 1 114 ? 2.038 -5.842 -8.780 1.00 91.81 114 SER A N 1
ATOM 904 C CA . SER A 1 114 ? 1.468 -4.533 -8.456 1.00 91.81 114 SER A CA 1
ATOM 905 C C . SER A 1 114 ? 2.375 -3.753 -7.508 1.00 91.81 114 SER A C 1
ATOM 907 O O . SER A 1 114 ? 3.067 -4.324 -6.655 1.00 91.81 114 SER A O 1
ATOM 909 N N . LYS A 1 115 ? 2.355 -2.424 -7.637 1.00 94.81 115 LYS A N 1
ATOM 910 C CA . LYS A 1 115 ? 2.929 -1.499 -6.653 1.00 94.81 115 LYS A CA 1
ATOM 911 C C . LYS A 1 115 ? 1.807 -0.803 -5.907 1.00 94.81 115 LYS A C 1
ATOM 913 O O . LYS A 1 115 ? 0.970 -0.161 -6.532 1.00 94.81 115 LYS A O 1
ATOM 918 N N . ILE A 1 116 ? 1.827 -0.890 -4.581 1.00 96.06 116 ILE A N 1
ATOM 919 C CA . ILE A 1 116 ? 0.835 -0.249 -3.713 1.00 96.06 116 ILE A CA 1
ATOM 920 C C . ILE A 1 116 ? 1.563 0.733 -2.801 1.00 96.06 116 ILE A C 1
ATOM 922 O O . ILE A 1 116 ? 2.385 0.344 -1.971 1.00 96.06 116 ILE A O 1
ATOM 926 N N . ALA A 1 117 ? 1.290 2.018 -2.983 1.00 95.88 117 ALA A N 1
ATOM 927 C CA . ALA A 1 117 ? 1.881 3.106 -2.228 1.00 95.88 117 ALA A CA 1
ATOM 928 C C . ALA A 1 117 ? 0.864 3.734 -1.271 1.00 95.88 117 ALA A C 1
ATOM 930 O O . ALA A 1 117 ? -0.277 3.992 -1.642 1.00 95.88 117 ALA A O 1
ATOM 931 N N . PHE A 1 118 ? 1.316 4.038 -0.061 1.00 96.12 118 PHE A N 1
ATOM 932 C CA . PHE A 1 118 ? 0.565 4.712 0.990 1.00 96.12 118 PHE A CA 1
ATOM 933 C C . PHE A 1 118 ? 1.260 6.029 1.299 1.00 96.12 118 PHE A C 1
ATOM 935 O O . PHE A 1 118 ? 2.381 6.021 1.805 1.00 96.12 118 PHE A O 1
ATOM 942 N N . HIS A 1 119 ? 0.625 7.147 0.961 1.00 94.94 119 HIS A N 1
ATOM 943 C CA . HIS A 1 119 ? 1.149 8.488 1.189 1.00 94.94 119 HIS A CA 1
ATOM 944 C C . HIS A 1 119 ? 0.356 9.191 2.289 1.00 94.94 119 HIS A C 1
ATOM 946 O O . HIS A 1 119 ? -0.751 9.668 2.045 1.00 94.94 119 HIS A O 1
ATOM 952 N N . TRP A 1 120 ? 0.922 9.279 3.488 1.00 94.06 120 TRP A N 1
ATOM 953 C CA . TRP A 1 120 ? 0.349 10.074 4.574 1.00 94.06 120 TRP A CA 1
ATOM 954 C C . TRP A 1 120 ? 0.640 11.550 4.341 1.00 94.06 120 TRP A C 1
ATOM 956 O O . TRP A 1 120 ? 1.800 11.964 4.395 1.00 94.06 120 TRP A O 1
ATOM 966 N N . LEU A 1 121 ? -0.418 12.322 4.088 1.00 90.50 121 LEU A N 1
ATOM 967 C CA . LEU A 1 121 ? -0.308 13.701 3.612 1.00 90.50 121 LEU A CA 1
ATOM 968 C C . LEU A 1 121 ? 0.319 14.620 4.665 1.00 90.50 121 LEU A C 1
ATOM 970 O O . LEU A 1 121 ? 1.158 15.447 4.325 1.00 90.50 121 LEU A O 1
ATOM 974 N N . ASP A 1 122 ? -0.010 14.412 5.939 1.00 89.38 122 ASP A N 1
ATOM 975 C CA . ASP A 1 122 ? 0.458 15.277 7.028 1.00 89.38 122 ASP A CA 1
ATOM 976 C C . ASP A 1 122 ? 1.951 15.101 7.323 1.00 89.38 122 ASP A C 1
ATOM 978 O O . ASP A 1 122 ? 2.641 16.044 7.704 1.00 89.38 122 ASP A O 1
ATOM 982 N N . SER A 1 123 ? 2.473 13.884 7.140 1.00 89.00 123 SER A N 1
ATOM 983 C CA . SER A 1 123 ? 3.877 13.571 7.432 1.00 89.00 123 SER A CA 1
ATOM 984 C C . SER A 1 123 ? 4.784 13.578 6.199 1.00 89.00 123 SER A C 1
ATOM 986 O O . SER A 1 123 ? 6.005 13.457 6.347 1.00 89.00 123 SER A O 1
ATOM 988 N N . GLY A 1 124 ? 4.207 13.646 4.993 1.00 87.50 124 GLY A N 1
ATOM 989 C CA . GLY A 1 124 ? 4.919 13.449 3.727 1.00 87.50 124 GLY A CA 1
ATOM 990 C C . GLY A 1 124 ? 5.539 12.052 3.589 1.00 87.50 124 GLY A C 1
ATOM 991 O O . GLY A 1 124 ? 6.494 11.857 2.830 1.00 87.50 124 GLY A O 1
ATOM 992 N N . THR A 1 125 ? 5.064 11.075 4.367 1.00 91.94 125 THR A N 1
ATOM 993 C CA . THR A 1 125 ? 5.629 9.720 4.393 1.00 91.94 125 THR A CA 1
ATOM 994 C C . THR A 1 125 ? 4.976 8.852 3.332 1.00 91.94 125 THR A C 1
ATOM 996 O O . THR A 1 125 ? 3.754 8.774 3.250 1.00 91.94 125 THR A O 1
ATOM 999 N N . PHE A 1 126 ? 5.804 8.142 2.574 1.00 93.38 126 PHE A N 1
ATOM 1000 C CA . PHE A 1 126 ? 5.411 7.151 1.588 1.00 93.38 126 PHE A CA 1
ATOM 1001 C C . PHE A 1 126 ? 5.887 5.772 2.018 1.00 93.38 126 PHE A C 1
ATOM 1003 O O . PHE A 1 126 ? 7.079 5.560 2.245 1.00 93.38 126 PHE A O 1
ATOM 1010 N N . LEU A 1 127 ? 4.980 4.810 2.042 1.00 95.19 127 LEU A N 1
ATOM 1011 C CA . LEU A 1 127 ? 5.317 3.400 2.157 1.00 95.19 127 LEU A CA 1
ATOM 1012 C C . LEU A 1 127 ? 4.915 2.711 0.861 1.00 95.19 127 LEU A C 1
ATOM 1014 O O . LEU A 1 127 ? 3.754 2.776 0.476 1.00 95.19 127 LEU A O 1
ATOM 1018 N N . ILE A 1 128 ? 5.870 2.108 0.161 1.00 96.31 128 ILE A N 1
ATOM 1019 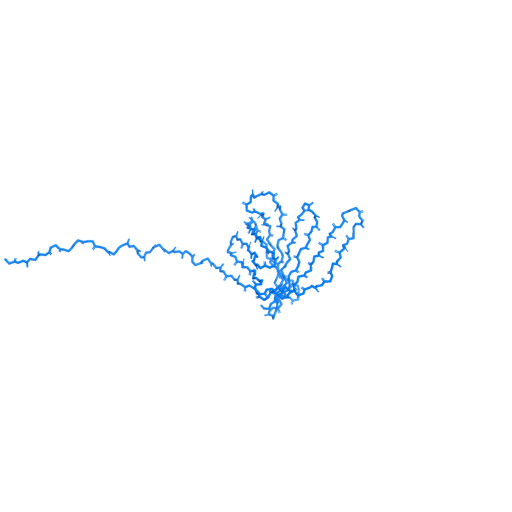C CA . ILE A 1 128 ? 5.636 1.503 -1.153 1.00 96.31 128 ILE A CA 1
ATOM 1020 C C . ILE A 1 128 ? 5.912 0.016 -1.059 1.00 96.31 128 ILE A C 1
ATOM 1022 O O . ILE A 1 128 ? 7.045 -0.373 -0.779 1.00 96.31 128 ILE A O 1
ATOM 1026 N N . TYR A 1 129 ? 4.898 -0.789 -1.344 1.00 96.81 129 TYR A N 1
ATOM 1027 C CA . TYR A 1 129 ? 4.999 -2.234 -1.444 1.00 96.81 129 TYR A CA 1
ATOM 1028 C C . TYR A 1 129 ? 5.076 -2.679 -2.904 1.00 96.81 129 TYR A C 1
ATOM 1030 O O . TYR A 1 129 ? 4.359 -2.151 -3.753 1.00 96.81 129 TYR A O 1
ATOM 1038 N N . GLU A 1 130 ? 5.938 -3.655 -3.181 1.00 95.69 130 GLU A N 1
ATOM 1039 C CA . GLU A 1 130 ? 5.875 -4.490 -4.387 1.00 95.69 130 GLU A CA 1
ATOM 1040 C C . GLU A 1 130 ? 5.201 -5.814 -4.022 1.00 95.69 130 GLU A C 1
ATOM 1042 O O . GLU A 1 130 ? 5.467 -6.375 -2.955 1.00 95.69 130 GLU A O 1
ATOM 1047 N N . THR A 1 131 ? 4.339 -6.306 -4.903 1.00 92.94 131 THR A N 1
ATOM 1048 C CA . THR A 1 131 ? 3.526 -7.517 -4.704 1.00 92.94 131 THR A CA 1
ATOM 1049 C C . THR A 1 131 ? 3.792 -8.524 -5.821 1.00 92.94 131 THR A C 1
ATOM 1051 O O . THR A 1 131 ? 4.410 -8.151 -6.813 1.00 92.94 131 THR A O 1
ATOM 1054 N N . LEU A 1 132 ? 3.388 -9.779 -5.646 1.00 82.12 132 LEU A N 1
ATOM 1055 C CA . LEU A 1 132 ? 3.302 -10.787 -6.710 1.00 82.12 132 LEU A CA 1
ATOM 1056 C C . LEU A 1 132 ? 1.859 -11.272 -6.831 1.00 82.12 132 LEU A C 1
ATOM 1058 O O . LEU A 1 132 ? 1.160 -11.231 -5.790 1.00 82.12 132 LEU A O 1
#

Solvent-accessible surface area (backbone atoms only — not comparable to full-atom values): 7472 Å² total; per-residue (Å²): 137,92,82,78,88,85,77,90,89,86,87,82,86,76,80,74,70,74,78,67,58,69,49,79,36,43,36,49,29,39,25,52,33,37,48,38,83,89,76,75,43,70,52,73,51,72,75,39,78,50,51,88,70,18,36,40,39,38,44,86,55,32,40,35,36,39,57,89,59,73,50,53,31,38,53,77,47,79,49,80,47,70,49,98,86,66,40,46,33,42,37,30,42,24,20,33,85,85,67,74,53,50,26,42,37,38,35,41,47,69,88,75,35,37,39,44,34,42,33,33,64,91,71,36,34,32,42,36,32,38,31,89

Radius of gyration: 21.31 Å; Cα contacts (8 Å, |Δi|>4): 284; chains: 1; bounding box: 72×63×36 Å

Sequence (132 aa):
MKKKLILISILCVLMVCPAVAQVEYHATKVSLRKWNELTKTSTKAPFQRVSTQTVITIYNNAITIRGDRDFSLKFVRKSTFIDEDGATQLIWNAVDLQGKDPCRVIMVDYGTYSKIAFHWLDSGTFLIYETL

Mean predicted aligned error: 9.47 Å

pLDDT: mean 83.77, std 17.3, range [39.06, 96.88]

Nearest PDB structures (foldseek):
  3fyf-assembly1_A  TM=7.487E-01  e=1.472E-03  Phocaeicola vulgatus ATCC 8482
  3fyf-assembly1_B  TM=7.103E-01  e=1.729E-03  Phocaeicola vulgatus ATCC 8482
  4gdz-assembly1_A-3  TM=6.519E-01  e=1.736E-02  Bacteroides eggerthii DSM 20697
  3akn-assembly1_A  TM=4.797E-01  e=2.039E-02  Rattus norvegicus
  1dc9-assembly1_A  TM=4.231E-01  e=6.639E-02  Rattus norvegicus

Foldseek 3Di:
DDDDDDDDDPDPPPPPPPPFPKDKWFFFWKKKWAQDPVVRDIDTDDIDGFDSPWMWIDTPFKIFTDGPDTFIWGFDDWDWDQDPVRWIKIWTFTAGPVRPWTWIWIWTDPPVKIKIWIQGPVGRMIMITITD

Secondary structure (DSSP, 8-state):
------------S---------EEEEEEEEEEEEEETTTTEEEEPPPEEPPTT-EEEE-SSEEEEESSS-EEEEEEEEEEEE-TT--EEEEEEEEETTS-SEEEEEEEE-SS-EEEEEEETTTTEEEEEEE-